Protein AF-A0AAV0HCH5-F1 (afdb_monomer_lite)

InterPro domains:
  IPR036396 Cytochrome P450 superfamily [G3DSA:1.10.630.10] (1-119)
  IPR036396 Cytochrome P450 superfamily [SSF48264] (20-102)
  IPR050651 Plant Cytochrome P450 Monooxygenase [PTHR47947] (1-117)

Organism: NCBI:txid586396

Sequence (119 aa):
MVAGKRYFDKTNHHRAVSGGRPIGQVMREFMLVTGTLVPSDLIPLLGWFGFQGVVNTMKRVSKELDVIMESWIDEHKKKKKKQLANPDLIDVMLSEIKDEVAYGHKREDIIKATAMVIN

pLDDT: mean 75.04, std 13.05, range [45.78, 91.25]

Secondary structure (DSSP, 8-state):
-BTTB-TT-TT----SSTTPPPHHHHHHHHHHHHHT--GGG--TT--SSSHHHHHHHHHHHHHHHHHHHHHH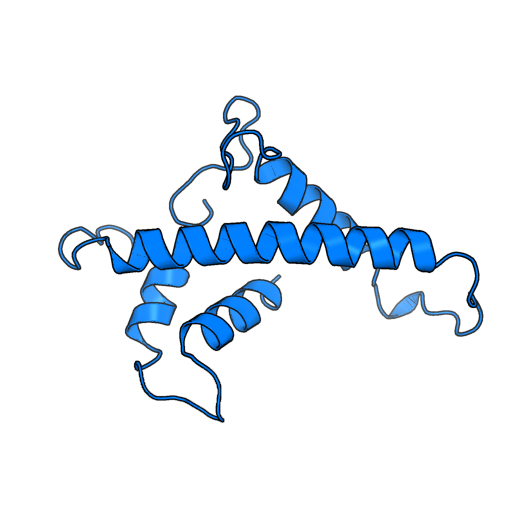HHHHHHS-GGG-SS--HHHHHHHHS-SS-BTTB-HHHHHHHHHHH--

Radius of gyration: 16.8 Å; chains: 1; bounding box: 44×35×40 Å

Structure (mmCIF, N/CA/C/O backbone):
data_AF-A0AAV0HCH5-F1
#
_entry.id   AF-A0AAV0HCH5-F1
#
loop_
_atom_site.group_PDB
_atom_site.id
_atom_site.type_symbol
_atom_site.label_atom_id
_atom_site.label_alt_id
_atom_site.label_comp_id
_atom_site.label_asym_id
_atom_site.label_entity_id
_atom_site.label_seq_id
_atom_site.pdbx_PDB_ins_code
_atom_site.Cartn_x
_atom_site.Cartn_y
_atom_site.Cartn_z
_atom_site.occupancy
_atom_site.B_iso_or_equiv
_atom_site.auth_seq_id
_atom_site.auth_comp_id
_atom_site.auth_asym_id
_atom_site.auth_atom_id
_atom_site.pdbx_PDB_model_num
ATOM 1 N N . MET A 1 1 ? -16.254 -0.658 -6.827 1.00 57.28 1 MET A N 1
ATOM 2 C CA . MET A 1 1 ? -15.788 0.298 -5.794 1.00 57.28 1 MET A CA 1
ATOM 3 C C . MET A 1 1 ? -14.551 -0.308 -5.162 1.00 57.28 1 MET A C 1
ATOM 5 O O . MET A 1 1 ? -14.500 -1.523 -5.076 1.00 57.28 1 MET A O 1
ATOM 9 N N . VAL A 1 2 ? -13.573 0.501 -4.770 1.00 64.00 2 VAL A N 1
ATOM 10 C CA . VAL A 1 2 ? -12.406 0.048 -3.995 1.00 64.00 2 VAL A CA 1
ATOM 11 C C . VAL A 1 2 ? -12.399 0.865 -2.711 1.00 64.00 2 VAL A C 1
ATOM 13 O O . VAL A 1 2 ? -12.656 2.066 -2.800 1.00 64.00 2 VAL A O 1
ATOM 16 N N . ALA A 1 3 ? -12.204 0.245 -1.545 1.00 67.75 3 ALA A N 1
ATOM 17 C CA . ALA A 1 3 ? -12.292 0.931 -0.246 1.00 67.75 3 ALA A CA 1
ATOM 18 C C . ALA A 1 3 ? -13.600 1.757 -0.083 1.00 67.75 3 ALA A C 1
ATOM 20 O O . ALA A 1 3 ? -13.585 2.918 0.332 1.00 67.75 3 ALA A O 1
ATOM 21 N N . GLY A 1 4 ? -14.729 1.227 -0.573 1.00 66.00 4 GLY A N 1
ATOM 22 C CA . GLY A 1 4 ? -16.027 1.918 -0.603 1.00 66.00 4 GLY A CA 1
ATOM 23 C C . GLY A 1 4 ? -16.140 3.144 -1.532 1.00 66.00 4 GLY A C 1
ATOM 24 O O . GLY A 1 4 ? -17.178 3.805 -1.545 1.00 66.00 4 GLY A O 1
ATOM 25 N N . LYS A 1 5 ? -15.115 3.464 -2.335 1.00 71.94 5 LYS A N 1
ATOM 26 C CA . LYS A 1 5 ? -15.037 4.669 -3.187 1.00 71.94 5 LYS A CA 1
ATOM 27 C C . LYS A 1 5 ? -14.942 4.328 -4.688 1.00 71.94 5 LYS A C 1
ATOM 29 O O . LYS A 1 5 ? -14.609 3.208 -5.093 1.00 71.94 5 LYS A O 1
ATOM 34 N N . ARG A 1 6 ? -15.283 5.295 -5.555 1.00 69.62 6 ARG A N 1
ATOM 35 C CA . ARG A 1 6 ? -15.243 5.172 -7.032 1.00 69.62 6 ARG A CA 1
ATOM 36 C C . ARG A 1 6 ? -14.013 5.891 -7.605 1.00 69.62 6 ARG A C 1
ATOM 38 O O . ARG A 1 6 ? -14.098 7.035 -8.029 1.00 69.62 6 ARG A O 1
ATOM 45 N N . TYR A 1 7 ? -12.870 5.205 -7.622 1.00 68.25 7 TYR A N 1
ATOM 46 C CA . TYR A 1 7 ? -11.576 5.772 -8.043 1.00 68.25 7 TYR A CA 1
ATOM 47 C C . TYR A 1 7 ? -11.322 5.807 -9.559 1.00 68.25 7 TYR A C 1
ATOM 49 O O . TYR A 1 7 ? -10.388 6.470 -10.001 1.00 68.25 7 TYR A O 1
ATOM 57 N N . PHE A 1 8 ? -12.130 5.097 -10.348 1.00 65.25 8 PHE A N 1
ATOM 58 C CA . PHE A 1 8 ? -11.948 4.951 -11.800 1.00 65.25 8 PHE A CA 1
ATOM 59 C C . PHE A 1 8 ? -12.904 5.820 -12.630 1.00 65.25 8 PHE A C 1
ATOM 61 O O . PHE A 1 8 ? -12.998 5.653 -13.843 1.00 65.25 8 PHE A O 1
ATOM 68 N N . ASP A 1 9 ? -13.625 6.739 -11.988 1.00 70.38 9 ASP A N 1
ATOM 69 C CA . ASP A 1 9 ? -14.489 7.686 -12.687 1.00 70.38 9 ASP A CA 1
ATOM 70 C C . ASP A 1 9 ? -13.661 8.863 -13.225 1.00 70.38 9 ASP A C 1
ATOM 72 O O . ASP A 1 9 ? -12.817 9.411 -12.513 1.00 70.38 9 ASP A O 1
ATOM 76 N N . LYS A 1 10 ? -13.897 9.267 -14.479 1.00 59.69 10 LYS A N 1
ATOM 77 C CA . LYS A 1 10 ? -13.095 10.288 -15.184 1.00 59.69 10 LYS A CA 1
ATOM 78 C C . LYS A 1 10 ? -13.158 11.665 -14.514 1.00 59.69 10 LYS A C 1
ATOM 80 O O . LYS A 1 10 ? -12.276 12.488 -14.735 1.00 59.69 10 LYS A O 1
ATOM 85 N N . THR A 1 11 ? -14.187 11.905 -13.708 1.00 62.7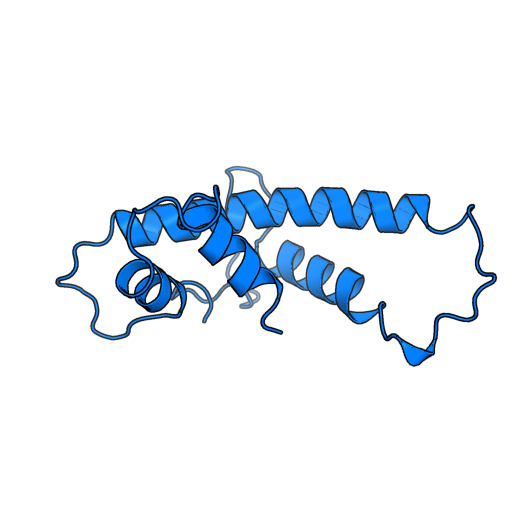8 11 THR A N 1
ATOM 86 C CA . THR A 1 11 ? -14.437 13.157 -12.981 1.00 62.78 11 THR A CA 1
ATOM 87 C C . THR A 1 11 ? -13.814 13.181 -11.581 1.00 62.78 11 THR A C 1
ATOM 89 O O . THR A 1 11 ? -13.681 14.249 -10.986 1.00 62.78 11 THR A O 1
ATOM 92 N N . ASN A 1 12 ? -13.397 12.028 -11.041 1.00 63.03 12 ASN A N 1
ATOM 93 C CA . ASN A 1 12 ? -12.938 11.905 -9.659 1.00 63.03 12 ASN A CA 1
ATOM 94 C C . ASN A 1 12 ? -11.410 11.828 -9.566 1.00 63.03 12 ASN A C 1
ATOM 96 O O . ASN A 1 12 ? -10.802 10.760 -9.612 1.00 63.03 12 ASN A O 1
ATOM 100 N N . HIS A 1 13 ? -10.772 12.974 -9.322 1.00 67.44 13 HIS A N 1
ATOM 101 C CA . HIS A 1 13 ? -9.339 13.059 -9.012 1.00 67.44 13 HIS A CA 1
ATOM 102 C C . HIS A 1 13 ? -9.051 12.781 -7.533 1.00 67.44 13 HIS A C 1
ATOM 104 O O . HIS A 1 13 ? -8.474 13.611 -6.827 1.00 67.44 13 HIS A O 1
ATOM 110 N N . HIS A 1 14 ? -9.465 11.614 -7.045 1.00 72.56 14 HIS A N 1
ATOM 111 C CA . HIS A 1 14 ? -9.086 11.184 -5.705 1.00 72.56 14 HIS A CA 1
ATOM 112 C C . HIS A 1 14 ? -7.584 10.893 -5.642 1.00 72.56 14 HIS A C 1
ATOM 114 O O . HIS A 1 14 ? -7.042 10.181 -6.490 1.00 72.56 14 HIS A O 1
ATOM 120 N N . ARG A 1 15 ? -6.922 11.436 -4.622 1.00 77.19 15 ARG A N 1
ATOM 121 C CA . ARG A 1 15 ? -5.481 11.313 -4.378 1.00 77.19 15 ARG A CA 1
ATOM 122 C C . ARG A 1 15 ? -5.272 10.768 -2.971 1.00 77.19 15 ARG A C 1
ATOM 124 O O . ARG A 1 15 ? -6.002 11.167 -2.070 1.00 77.19 15 ARG A O 1
ATOM 131 N N . ALA A 1 16 ? -4.285 9.895 -2.786 1.00 71.69 16 ALA A N 1
ATOM 132 C CA . ALA A 1 16 ? -3.905 9.437 -1.446 1.00 71.69 16 ALA A CA 1
ATOM 133 C C . ALA A 1 16 ? -3.066 10.473 -0.684 1.00 71.69 16 ALA A C 1
ATOM 135 O O . ALA A 1 16 ? -3.106 10.517 0.538 1.00 71.69 16 ALA A O 1
ATOM 136 N N . VAL A 1 17 ? -2.342 11.338 -1.403 1.00 73.62 17 VAL A N 1
ATOM 137 C CA . VAL A 1 17 ? -1.495 12.392 -0.827 1.00 73.62 17 VAL A CA 1
ATOM 138 C C . VAL A 1 17 ? -1.805 13.724 -1.505 1.00 73.62 17 VAL A C 1
ATOM 140 O O . VAL A 1 17 ? -2.077 13.766 -2.709 1.00 73.62 17 VAL A O 1
ATOM 143 N N . SER A 1 18 ? -1.757 14.822 -0.746 1.00 75.00 18 SER A N 1
ATOM 144 C CA . SER A 1 18 ? -1.876 16.177 -1.298 1.00 75.00 18 SER A CA 1
ATOM 145 C C . SER A 1 18 ? -0.800 16.415 -2.364 1.00 75.00 18 SER A C 1
ATOM 147 O O . SER A 1 18 ? 0.374 16.141 -2.135 1.00 75.00 18 SER A O 1
ATOM 149 N N . GLY A 1 19 ? -1.206 16.858 -3.556 1.00 77.50 19 GLY A N 1
ATOM 150 C CA . GLY A 1 19 ? -0.304 17.003 -4.709 1.00 77.50 19 GLY A CA 1
ATOM 151 C C . GLY A 1 19 ? 0.096 15.691 -5.403 1.00 77.50 19 GLY A C 1
ATOM 152 O O . GLY A 1 19 ? 0.813 15.730 -6.397 1.00 77.50 19 GLY A O 1
ATOM 153 N N . GLY A 1 20 ? -0.382 14.535 -4.929 1.00 79.12 20 GLY A N 1
ATOM 154 C CA . GLY A 1 20 ? -0.124 13.230 -5.539 1.00 79.12 20 GLY A CA 1
ATOM 155 C C . GLY A 1 20 ? -0.892 12.983 -6.843 1.00 79.12 20 GLY A C 1
ATOM 156 O O . GLY A 1 20 ? -1.794 13.735 -7.234 1.00 79.12 20 GLY A O 1
ATOM 157 N N . ARG A 1 21 ? -0.554 11.884 -7.525 1.00 85.88 21 ARG A N 1
ATOM 158 C CA . ARG A 1 21 ? -1.263 11.448 -8.738 1.00 85.88 21 ARG A CA 1
ATOM 159 C C . ARG A 1 21 ? -2.664 10.918 -8.395 1.00 85.88 21 ARG A C 1
ATOM 161 O O . ARG A 1 21 ? -2.874 10.423 -7.284 1.00 85.88 21 ARG A O 1
ATOM 168 N N . PRO A 1 22 ? -3.637 11.002 -9.320 1.00 87.12 22 PRO A N 1
ATOM 169 C CA . PRO A 1 22 ? -4.934 10.362 -9.134 1.00 87.12 22 PRO A CA 1
ATOM 170 C C . PRO A 1 22 ? -4.778 8.852 -8.919 1.00 87.12 22 PRO A C 1
ATOM 172 O O . PRO A 1 22 ? -4.077 8.186 -9.680 1.00 87.12 22 PRO A O 1
ATOM 175 N N . ILE A 1 23 ? -5.474 8.296 -7.928 1.00 86.75 23 ILE A N 1
ATOM 176 C CA . ILE A 1 23 ? -5.393 6.873 -7.555 1.00 86.75 23 ILE A CA 1
ATOM 177 C C . ILE A 1 23 ? -5.705 5.959 -8.746 1.00 86.75 23 ILE A C 1
ATOM 179 O O . ILE A 1 23 ? -5.004 4.973 -8.959 1.00 86.75 23 ILE A O 1
ATOM 183 N N . GLY A 1 24 ? -6.691 6.315 -9.579 1.00 84.81 24 GLY A N 1
ATOM 184 C CA . GLY A 1 24 ? -7.011 5.560 -10.794 1.00 84.81 24 GLY A CA 1
ATOM 185 C C . GLY A 1 24 ? -5.848 5.481 -11.794 1.00 84.81 24 GLY A C 1
ATOM 186 O O . GLY A 1 24 ? -5.696 4.469 -12.474 1.00 84.81 24 GLY A O 1
ATOM 187 N N . GLN A 1 25 ? -4.985 6.502 -11.854 1.00 86.62 25 GLN A N 1
ATOM 188 C CA . GLN A 1 25 ? -3.787 6.483 -12.698 1.00 86.62 25 GLN A CA 1
ATOM 189 C C . GLN A 1 25 ? -2.715 5.550 -12.127 1.00 86.62 25 GLN A C 1
ATOM 191 O O . GLN A 1 25 ? -2.126 4.784 -12.886 1.00 86.62 25 GLN A O 1
ATOM 196 N N . VAL A 1 26 ? -2.495 5.585 -10.808 1.00 88.62 26 VAL A N 1
ATOM 197 C CA . VAL A 1 26 ? -1.547 4.691 -10.119 1.00 88.62 26 VAL A CA 1
ATOM 198 C C . VAL A 1 26 ? -1.968 3.232 -10.288 1.00 88.62 26 VAL A C 1
ATOM 200 O O . VAL A 1 26 ? -1.155 2.403 -10.682 1.00 88.62 26 VAL A O 1
ATOM 203 N N . MET A 1 27 ? -3.255 2.935 -10.087 1.00 84.75 27 MET A N 1
ATOM 204 C CA . MET A 1 27 ? -3.805 1.589 -10.263 1.00 84.75 27 MET A CA 1
ATOM 205 C C . MET A 1 27 ? -3.740 1.104 -11.711 1.00 84.75 27 MET A C 1
ATOM 207 O O . MET A 1 27 ? -3.388 -0.045 -11.957 1.00 84.75 27 MET A O 1
ATOM 211 N N . ARG A 1 28 ? -4.026 1.974 -12.689 1.00 83.56 28 ARG A N 1
ATOM 212 C CA . ARG A 1 28 ? -3.863 1.627 -14.107 1.00 83.56 28 ARG A CA 1
ATOM 213 C C . ARG A 1 28 ? -2.410 1.292 -14.432 1.00 83.56 28 ARG A C 1
ATOM 215 O O . ARG A 1 28 ? -2.158 0.328 -15.140 1.00 83.56 28 ARG A O 1
ATOM 222 N N . GLU A 1 29 ? -1.465 2.088 -13.942 1.00 85.44 29 GLU A N 1
ATOM 223 C CA . GLU A 1 29 ? -0.041 1.846 -14.172 1.00 85.44 29 GLU A CA 1
ATOM 224 C C . GLU A 1 29 ? 0.437 0.558 -13.493 1.00 85.44 29 GLU A C 1
ATOM 226 O O . GLU A 1 29 ? 1.189 -0.196 -14.100 1.00 85.44 29 GLU A O 1
ATOM 231 N N . PHE A 1 30 ? -0.053 0.262 -12.287 1.00 83.56 30 PHE A N 1
ATOM 232 C CA . PHE A 1 30 ? 0.210 -1.006 -11.610 1.00 83.56 30 PHE A CA 1
ATOM 233 C C . PHE A 1 30 ? -0.256 -2.198 -12.437 1.00 83.56 30 PHE A C 1
ATOM 235 O O . PHE A 1 30 ? 0.563 -3.049 -12.756 1.00 83.56 30 PHE A O 1
ATOM 242 N N . MET A 1 31 ? -1.526 -2.203 -12.855 1.00 80.19 31 MET A N 1
ATOM 243 C CA . MET A 1 31 ? -2.103 -3.273 -13.675 1.00 80.19 31 MET A CA 1
ATOM 244 C C . MET A 1 31 ? -1.369 -3.457 -15.006 1.00 80.19 31 MET A C 1
ATOM 246 O O . MET A 1 31 ? -1.239 -4.575 -15.491 1.00 80.19 31 MET A O 1
ATOM 250 N N . LEU A 1 32 ? -0.867 -2.372 -15.605 1.00 80.00 32 LEU A N 1
ATOM 251 C CA . LEU A 1 32 ? -0.051 -2.456 -16.817 1.00 80.00 32 LEU A CA 1
ATOM 252 C C . LEU A 1 32 ? 1.304 -3.115 -16.548 1.00 80.00 32 LEU A C 1
ATOM 254 O O . LEU A 1 32 ? 1.747 -3.915 -17.358 1.00 80.00 32 LEU A O 1
ATOM 258 N N . VAL A 1 33 ? 1.963 -2.785 -15.435 1.00 76.38 33 VAL A N 1
ATOM 259 C CA . VAL A 1 33 ? 3.286 -3.331 -15.091 1.00 76.38 33 VAL A CA 1
ATOM 260 C C . VAL A 1 33 ? 3.199 -4.772 -14.578 1.00 76.38 33 VAL A C 1
ATOM 262 O O . VAL A 1 33 ? 4.125 -5.545 -14.802 1.00 76.38 33 VAL A O 1
ATOM 265 N N . THR A 1 34 ? 2.113 -5.152 -13.900 1.00 72.19 34 THR A N 1
ATOM 266 C CA . THR A 1 34 ? 1.892 -6.527 -13.426 1.00 72.19 34 THR A CA 1
ATOM 267 C C . THR A 1 34 ? 1.282 -7.422 -14.501 1.00 72.19 34 THR A C 1
ATOM 269 O O . THR A 1 34 ? 1.676 -8.577 -14.621 1.00 72.19 34 THR A O 1
ATOM 272 N N . GLY A 1 35 ? 0.367 -6.904 -15.324 1.00 65.50 35 GLY A N 1
ATOM 273 C CA . GLY A 1 35 ? -0.296 -7.651 -16.397 1.00 65.50 35 GLY A CA 1
ATOM 274 C C . GLY A 1 35 ? 0.605 -7.980 -17.589 1.00 65.50 35 GLY A C 1
ATOM 275 O O . GLY A 1 35 ? 0.324 -8.926 -18.317 1.00 65.50 35 GLY A O 1
ATOM 276 N N . THR A 1 36 ? 1.711 -7.257 -17.781 1.00 59.59 36 THR A N 1
ATOM 277 C CA . THR A 1 36 ? 2.749 -7.618 -18.762 1.00 59.59 36 THR A CA 1
ATOM 278 C C . THR A 1 36 ? 3.623 -8.793 -18.311 1.00 59.59 36 THR A C 1
ATOM 280 O O . THR A 1 36 ? 4.401 -9.303 -19.112 1.00 59.59 36 THR A O 1
ATOM 283 N N . LEU A 1 37 ? 3.497 -9.258 -17.062 1.00 54.41 37 LEU A N 1
ATOM 284 C CA . LEU A 1 37 ? 4.223 -10.410 -16.517 1.00 54.41 37 LEU A CA 1
ATOM 285 C C . LEU A 1 37 ? 3.444 -11.724 -16.726 1.00 54.41 37 LEU A C 1
ATOM 287 O O . LEU A 1 37 ? 3.287 -12.514 -15.795 1.00 54.41 37 LEU A O 1
ATOM 291 N N . VAL A 1 38 ? 2.938 -11.976 -17.939 1.00 54.34 38 VAL A N 1
ATOM 292 C CA . VAL A 1 38 ? 2.346 -13.280 -18.280 1.00 54.34 38 VAL A CA 1
ATOM 293 C C . VAL A 1 38 ? 3.468 -14.334 -18.289 1.00 54.34 38 VAL A C 1
ATOM 295 O O . VAL A 1 38 ? 4.432 -14.175 -19.040 1.00 54.34 38 VAL A O 1
ATOM 298 N N . PRO A 1 39 ? 3.371 -15.431 -17.507 1.00 45.78 39 PRO A N 1
ATOM 299 C CA . PRO A 1 39 ? 4.463 -16.404 -17.364 1.00 45.78 39 PRO A CA 1
ATOM 300 C C . PRO A 1 39 ? 4.886 -17.098 -18.668 1.00 45.78 39 PRO A C 1
ATOM 302 O O . PRO A 1 39 ? 5.974 -17.662 -18.736 1.00 45.78 39 PRO A O 1
ATOM 305 N N . SER A 1 40 ? 4.034 -17.069 -19.697 1.00 50.00 40 SER A N 1
ATOM 306 C CA . SER A 1 40 ? 4.240 -17.769 -20.970 1.00 50.00 40 SER A CA 1
ATOM 307 C C . SER A 1 40 ? 5.226 -17.085 -21.930 1.00 50.00 40 SER A C 1
ATOM 309 O O . SER A 1 40 ? 5.700 -17.754 -22.843 1.00 50.00 40 SER A O 1
ATOM 311 N N . ASP A 1 41 ? 5.563 -15.804 -21.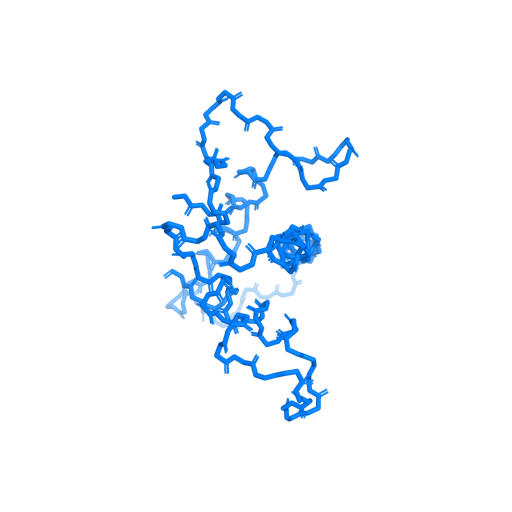732 1.00 50.84 41 ASP A N 1
ATOM 312 C CA . ASP A 1 41 ? 6.432 -15.034 -22.648 1.00 50.84 41 ASP A CA 1
ATOM 313 C C . ASP A 1 41 ? 7.850 -14.801 -22.100 1.00 50.84 41 ASP A C 1
ATOM 315 O O . ASP A 1 41 ? 8.660 -14.094 -22.704 1.00 50.84 41 ASP A O 1
ATOM 319 N N . LEU A 1 42 ? 8.185 -15.418 -20.962 1.00 53.59 42 LEU A N 1
ATOM 320 C CA . LEU A 1 42 ? 9.531 -15.411 -20.386 1.00 53.59 42 LEU A CA 1
ATOM 321 C C . LEU A 1 42 ? 10.463 -16.320 -21.205 1.00 53.59 42 LEU A C 1
ATOM 323 O O . LEU A 1 42 ? 10.969 -17.332 -20.723 1.00 53.59 42 LEU A O 1
ATOM 327 N N . ILE A 1 43 ? 10.708 -15.934 -22.461 1.00 52.03 43 ILE A N 1
ATOM 328 C CA . ILE A 1 43 ? 11.839 -16.419 -23.244 1.00 52.03 43 ILE A CA 1
ATOM 329 C C . ILE A 1 43 ? 13.087 -16.044 -22.425 1.00 52.03 43 ILE A C 1
ATOM 331 O O . ILE A 1 43 ? 13.321 -14.853 -22.206 1.00 52.03 43 ILE A O 1
ATOM 335 N N . PRO A 1 44 ? 13.888 -17.000 -21.930 1.00 50.88 44 PRO A N 1
ATOM 336 C CA . PRO A 1 44 ? 14.788 -16.812 -20.781 1.00 50.88 44 PRO A CA 1
ATOM 337 C C . PRO A 1 44 ? 16.045 -15.942 -21.031 1.00 50.88 44 PRO A C 1
ATOM 339 O O . PRO A 1 44 ? 17.040 -16.081 -20.327 1.00 50.88 44 PRO A O 1
ATOM 342 N N . LEU A 1 45 ? 16.036 -15.057 -22.039 1.00 48.72 45 LEU A N 1
ATOM 343 C CA . LEU A 1 45 ? 17.212 -14.414 -22.652 1.00 48.72 45 LEU A CA 1
ATOM 344 C C . LEU A 1 45 ? 17.044 -12.902 -22.975 1.00 48.72 45 LEU A C 1
ATOM 346 O O . LEU A 1 45 ? 17.815 -12.359 -23.761 1.00 48.72 45 LEU A O 1
ATOM 350 N N . LEU A 1 46 ? 16.080 -12.192 -22.368 1.00 53.00 46 LEU A N 1
ATOM 351 C CA . LEU A 1 46 ? 15.854 -10.733 -22.540 1.00 53.00 46 LEU A CA 1
ATOM 352 C C . LEU A 1 46 ? 16.195 -9.885 -21.279 1.00 53.00 46 LEU A C 1
ATOM 354 O O . LEU A 1 46 ? 15.548 -8.887 -20.983 1.00 53.00 46 LEU A O 1
ATOM 358 N N . GLY A 1 47 ? 17.136 -10.264 -20.412 1.00 49.06 47 GLY A N 1
ATOM 359 C CA . GLY A 1 47 ? 18.550 -9.946 -20.646 1.00 49.06 47 GLY A CA 1
ATOM 360 C C . GLY A 1 47 ? 18.935 -8.512 -20.215 1.00 49.06 47 GLY A C 1
ATOM 361 O O . GLY A 1 47 ? 19.079 -7.640 -21.058 1.00 49.06 47 GLY A O 1
ATOM 362 N N . TRP A 1 48 ? 19.103 -8.270 -18.905 1.00 54.91 48 TRP A N 1
ATOM 363 C CA . TRP A 1 48 ? 19.845 -7.174 -18.221 1.00 54.91 48 TRP A CA 1
ATOM 364 C C . TRP A 1 48 ? 19.586 -5.679 -18.578 1.00 54.91 48 TRP A C 1
ATOM 366 O O . TRP A 1 48 ? 19.450 -4.872 -17.662 1.00 54.91 48 TRP A O 1
ATOM 376 N N . PHE A 1 49 ? 19.506 -5.256 -19.845 1.00 49.72 49 PHE A N 1
ATOM 377 C CA . PHE A 1 49 ? 19.564 -3.835 -20.252 1.00 49.72 49 PHE A CA 1
ATOM 378 C C . PHE A 1 49 ? 18.188 -3.136 -20.360 1.00 49.72 49 PHE A C 1
ATOM 380 O O . PHE A 1 49 ? 18.092 -1.926 -20.172 1.00 49.72 49 PHE A O 1
ATOM 387 N N . GLY A 1 50 ? 17.100 -3.880 -20.605 1.00 54.22 50 GLY A N 1
ATOM 388 C CA . GLY A 1 50 ? 15.742 -3.324 -20.776 1.00 54.22 50 GLY A CA 1
ATOM 389 C C . GLY A 1 50 ? 14.867 -3.294 -19.511 1.00 54.22 50 GLY A C 1
ATOM 390 O O . GLY A 1 50 ? 13.890 -2.549 -19.446 1.00 54.22 50 GLY A O 1
ATOM 391 N N . PHE A 1 51 ? 15.218 -4.064 -18.474 1.00 61.03 51 PHE A N 1
ATOM 392 C CA . PHE A 1 51 ? 14.399 -4.205 -17.261 1.00 61.03 51 PHE A CA 1
ATOM 393 C C . PHE A 1 51 ? 14.538 -3.046 -16.274 1.00 61.03 51 PHE A C 1
ATOM 395 O O . PHE A 1 51 ? 13.630 -2.827 -15.479 1.00 61.03 51 PHE A O 1
ATOM 402 N N . GLN A 1 52 ? 15.633 -2.280 -16.297 1.00 65.69 52 GLN A N 1
ATOM 403 C CA . GLN A 1 52 ? 15.871 -1.266 -15.265 1.00 65.69 52 GLN A CA 1
ATOM 404 C C . GLN A 1 52 ? 14.778 -0.183 -15.251 1.00 65.69 52 GLN A C 1
ATOM 406 O O . GLN A 1 52 ? 14.337 0.224 -14.178 1.00 65.69 52 GLN A O 1
ATOM 411 N N . GLY A 1 53 ? 14.272 0.224 -16.421 1.00 72.50 53 GLY A N 1
ATOM 412 C CA . GLY A 1 53 ? 13.163 1.178 -16.527 1.00 72.50 53 GLY A CA 1
ATOM 413 C C . GLY A 1 53 ? 11.840 0.626 -15.986 1.00 72.50 53 GLY A C 1
ATOM 414 O O . GLY A 1 53 ? 11.149 1.307 -15.224 1.00 72.50 53 GLY A O 1
ATOM 415 N N . VAL A 1 54 ? 11.519 -0.630 -16.313 1.00 72.56 54 VAL A N 1
ATOM 416 C CA . VAL A 1 54 ? 10.303 -1.315 -15.839 1.00 72.56 54 VAL A CA 1
ATOM 417 C C . VAL A 1 54 ? 10.378 -1.570 -14.336 1.00 72.56 54 VAL A C 1
ATOM 419 O O . VAL A 1 54 ? 9.444 -1.238 -13.618 1.00 72.56 54 VAL A O 1
ATOM 422 N N . VAL A 1 55 ? 11.515 -2.053 -13.830 1.00 76.06 55 VAL A N 1
ATOM 423 C CA . VAL A 1 55 ? 11.758 -2.281 -12.397 1.00 76.06 55 VAL A CA 1
ATOM 424 C C . VAL A 1 55 ? 11.695 -0.971 -11.614 1.00 76.06 55 VAL A C 1
ATOM 426 O O . VAL A 1 55 ? 11.091 -0.925 -10.544 1.00 76.06 55 VAL A O 1
ATOM 429 N N . ASN A 1 56 ? 12.274 0.117 -12.130 1.00 81.62 56 ASN A N 1
ATOM 430 C CA . ASN A 1 56 ? 12.183 1.430 -11.488 1.00 81.62 56 ASN A CA 1
ATOM 431 C C . ASN A 1 56 ? 10.741 1.946 -11.458 1.00 81.62 56 ASN A C 1
ATOM 433 O O . ASN A 1 56 ? 10.299 2.489 -10.444 1.00 81.62 56 ASN A O 1
ATOM 437 N N . THR A 1 57 ? 9.993 1.731 -12.541 1.00 83.00 57 THR A N 1
ATOM 438 C CA . THR A 1 57 ? 8.571 2.084 -12.617 1.00 83.00 57 THR A CA 1
ATOM 439 C C . THR A 1 57 ? 7.755 1.255 -11.631 1.00 83.00 57 THR A C 1
ATOM 441 O O . THR A 1 57 ? 6.994 1.820 -10.850 1.00 83.00 57 THR A O 1
ATOM 444 N N . MET A 1 58 ? 7.997 -0.055 -11.564 1.00 82.56 58 MET A N 1
ATOM 445 C CA . MET A 1 58 ? 7.354 -0.964 -10.619 1.00 82.56 58 MET A CA 1
ATOM 446 C C . MET A 1 58 ? 7.637 -0.564 -9.169 1.00 82.56 58 MET A C 1
ATOM 448 O O . MET A 1 58 ? 6.709 -0.463 -8.374 1.00 82.56 58 MET A O 1
ATOM 452 N N . LYS A 1 59 ? 8.894 -0.253 -8.826 1.00 85.12 59 LYS A N 1
ATOM 453 C CA . LYS A 1 59 ? 9.274 0.227 -7.487 1.00 85.12 59 LYS A CA 1
ATOM 454 C C . LYS A 1 59 ? 8.554 1.520 -7.119 1.00 85.12 59 LYS A C 1
ATOM 456 O O . LYS A 1 59 ? 8.097 1.661 -5.988 1.00 85.12 59 LYS A O 1
ATOM 461 N N . ARG A 1 60 ? 8.459 2.472 -8.051 1.00 90.06 60 ARG A N 1
ATOM 462 C CA . ARG A 1 60 ? 7.751 3.737 -7.818 1.00 90.06 60 ARG A CA 1
ATOM 463 C C . ARG A 1 60 ? 6.256 3.502 -7.603 1.00 90.06 60 ARG A C 1
ATOM 465 O O . ARG A 1 60 ? 5.710 3.987 -6.620 1.00 90.06 60 ARG A O 1
ATOM 472 N N . VAL A 1 61 ? 5.618 2.733 -8.482 1.00 88.19 61 VAL A N 1
ATOM 473 C CA . VAL A 1 61 ? 4.184 2.426 -8.392 1.00 88.19 61 VAL A CA 1
ATOM 474 C C . VAL A 1 61 ? 3.869 1.630 -7.126 1.00 88.19 61 VAL A C 1
ATOM 476 O O . VAL A 1 61 ? 2.902 1.945 -6.445 1.00 88.19 61 VAL A O 1
ATOM 479 N N . SER A 1 62 ? 4.716 0.669 -6.753 1.00 86.00 62 SER A N 1
ATOM 480 C CA . SER A 1 62 ? 4.579 -0.104 -5.514 1.00 86.00 62 SER A CA 1
ATOM 481 C C . SER A 1 62 ? 4.617 0.790 -4.270 1.00 86.00 62 SER A C 1
ATOM 483 O O . SER A 1 62 ? 3.771 0.634 -3.397 1.00 86.00 62 SER A O 1
ATOM 485 N N . LYS A 1 63 ? 5.514 1.787 -4.216 1.00 90.12 63 LYS A N 1
ATOM 486 C CA . LYS A 1 63 ? 5.536 2.774 -3.120 1.00 90.12 63 LYS A CA 1
ATOM 487 C C . LYS A 1 63 ? 4.272 3.629 -3.074 1.00 90.12 63 LYS A C 1
ATOM 489 O O . LYS A 1 63 ? 3.739 3.878 -2.001 1.00 90.12 63 LYS A O 1
ATOM 494 N N . GLU A 1 64 ? 3.790 4.091 -4.227 1.00 90.38 64 GLU A N 1
ATOM 495 C CA . GLU A 1 64 ? 2.556 4.883 -4.287 1.00 90.38 64 GLU A CA 1
ATOM 496 C C . GLU A 1 64 ? 1.336 4.056 -3.849 1.00 90.38 64 GLU A C 1
ATOM 498 O O . GLU A 1 64 ? 0.473 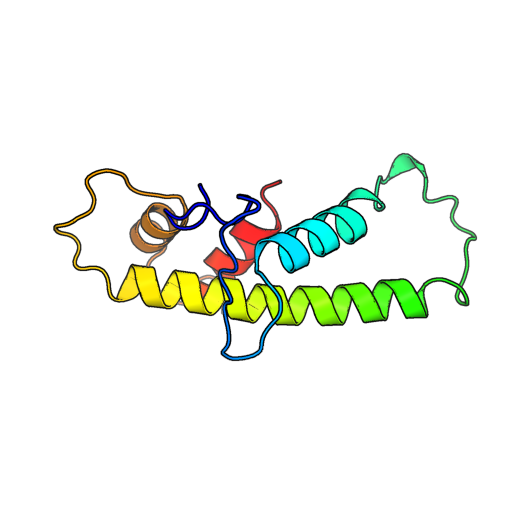4.565 -3.137 1.00 90.38 64 GLU A O 1
ATOM 503 N N . LEU A 1 65 ? 1.285 2.776 -4.223 1.00 88.88 65 LEU A N 1
ATOM 504 C CA . LEU A 1 65 ? 0.248 1.847 -3.780 1.00 88.88 65 LEU A CA 1
ATOM 505 C C . LEU A 1 65 ? 0.310 1.541 -2.293 1.00 88.88 65 LEU A C 1
ATOM 507 O O . LEU A 1 65 ? -0.741 1.466 -1.665 1.00 88.88 65 LEU A O 1
ATOM 511 N N . ASP A 1 66 ? 1.506 1.386 -1.731 1.00 90.38 66 ASP A N 1
ATOM 512 C CA . ASP A 1 66 ? 1.673 1.153 -0.299 1.00 90.38 66 ASP A CA 1
ATOM 513 C C . ASP A 1 66 ? 1.064 2.300 0.523 1.00 90.38 66 ASP A C 1
ATOM 515 O O . ASP A 1 66 ? 0.280 2.059 1.441 1.00 90.38 66 ASP A O 1
ATOM 519 N N . VAL A 1 67 ? 1.302 3.548 0.098 1.00 91.25 67 VAL A N 1
ATOM 520 C CA . VAL A 1 67 ? 0.695 4.746 0.703 1.00 91.25 67 VAL A CA 1
ATOM 521 C C . VAL A 1 67 ? -0.829 4.768 0.532 1.00 91.25 67 VAL A C 1
ATOM 523 O O . VAL A 1 67 ? -1.555 5.117 1.463 1.00 91.25 67 VAL A O 1
ATOM 526 N N . ILE A 1 68 ? -1.341 4.390 -0.647 1.00 89.56 68 ILE A N 1
ATOM 527 C CA . ILE A 1 68 ? -2.791 4.295 -0.892 1.00 89.56 68 ILE A CA 1
ATOM 528 C C . ILE A 1 68 ? -3.429 3.263 0.049 1.00 89.56 68 ILE A C 1
ATOM 530 O O . ILE A 1 68 ? -4.439 3.557 0.688 1.00 89.56 68 ILE A O 1
ATOM 534 N N . MET A 1 69 ? -2.835 2.074 0.153 1.00 88.75 69 MET A N 1
ATOM 535 C CA . MET A 1 69 ? -3.333 0.986 0.992 1.00 88.75 69 MET A CA 1
ATOM 536 C C . MET A 1 69 ? -3.284 1.339 2.476 1.00 88.75 69 MET A C 1
ATOM 538 O O . MET A 1 69 ? -4.239 1.066 3.198 1.00 88.75 69 MET A O 1
ATOM 542 N N . GLU A 1 70 ? -2.206 1.977 2.931 1.00 90.69 70 GLU A N 1
ATOM 543 C CA . GLU A 1 70 ? -2.091 2.463 4.307 1.00 90.69 70 GLU A CA 1
ATOM 544 C C . GLU A 1 70 ? -3.186 3.484 4.633 1.00 90.69 70 GLU A C 1
ATOM 546 O O . GLU A 1 70 ? -3.890 3.335 5.631 1.00 90.69 70 GLU A O 1
ATOM 551 N N . SER A 1 71 ? -3.421 4.452 3.740 1.00 88.69 71 SER A N 1
ATOM 552 C CA . SER A 1 71 ? -4.514 5.416 3.890 1.00 88.69 71 SER A CA 1
ATOM 553 C C . SER A 1 71 ? -5.880 4.729 3.983 1.00 88.69 71 SER A C 1
ATOM 555 O O . SER A 1 71 ? -6.698 5.119 4.818 1.00 88.69 71 SER A O 1
ATOM 557 N N . TRP A 1 72 ? -6.142 3.707 3.165 1.00 87.75 72 TRP A N 1
ATOM 558 C CA . TRP A 1 72 ? -7.403 2.966 3.216 1.00 87.75 72 TRP A CA 1
ATOM 559 C C . TRP A 1 72 ? -7.564 2.162 4.501 1.00 87.75 72 TRP A C 1
ATOM 561 O O . TRP A 1 72 ? -8.651 2.165 5.080 1.00 87.75 72 TRP A O 1
ATOM 571 N N . ILE A 1 73 ? -6.508 1.496 4.965 1.00 88.81 73 ILE A N 1
ATOM 572 C CA . ILE A 1 73 ? -6.519 0.749 6.225 1.00 88.81 73 ILE A CA 1
ATOM 573 C C . ILE A 1 73 ? -6.803 1.697 7.396 1.00 88.81 73 ILE A C 1
ATOM 575 O O . ILE A 1 73 ? -7.679 1.415 8.215 1.00 88.81 73 ILE A O 1
ATOM 579 N N . ASP A 1 74 ? -6.138 2.850 7.447 1.00 88.75 74 ASP A N 1
ATOM 580 C CA . ASP A 1 74 ? -6.339 3.848 8.498 1.00 88.75 74 ASP A CA 1
ATOM 581 C C . ASP A 1 74 ? -7.751 4.444 8.498 1.00 88.75 74 ASP A C 1
ATOM 583 O O . ASP A 1 74 ? -8.342 4.650 9.564 1.00 88.75 74 ASP A O 1
ATOM 587 N N . GLU A 1 75 ? -8.315 4.715 7.317 1.00 85.50 75 GLU A N 1
ATOM 588 C CA . GLU A 1 75 ? -9.706 5.155 7.177 1.00 85.50 75 GLU A CA 1
ATOM 589 C C . GLU A 1 75 ? -10.684 4.110 7.739 1.00 85.50 75 GLU A C 1
ATOM 591 O O . GLU A 1 75 ? -11.604 4.466 8.484 1.00 85.50 75 GLU A O 1
ATOM 596 N N . HIS A 1 76 ? -10.470 2.825 7.440 1.00 86.31 76 HIS A N 1
ATOM 597 C CA . HIS A 1 76 ? -11.335 1.739 7.913 1.00 86.31 76 HIS A CA 1
ATOM 598 C C . HIS A 1 76 ? -11.152 1.446 9.408 1.00 86.31 76 HIS A C 1
ATOM 600 O O . HIS A 1 76 ? -12.139 1.217 10.103 1.00 86.31 76 HIS A O 1
ATOM 606 N N . LYS A 1 77 ? -9.940 1.583 9.964 1.00 84.62 77 LYS A N 1
ATOM 607 C CA . LYS A 1 77 ? -9.710 1.494 11.421 1.00 84.62 77 LYS A CA 1
ATOM 608 C C . LYS A 1 77 ? -10.435 2.599 12.197 1.00 84.62 77 LYS A C 1
ATOM 610 O O . LYS A 1 77 ? -10.883 2.370 13.319 1.00 84.62 77 LYS A O 1
ATOM 615 N N . LYS A 1 78 ? -10.553 3.801 11.618 1.00 83.56 78 LYS A N 1
ATOM 616 C CA . LYS A 1 78 ? -11.225 4.957 12.244 1.00 83.56 78 LYS A CA 1
ATOM 617 C C . LYS A 1 78 ? -12.750 4.922 12.097 1.00 83.56 78 LYS A C 1
ATOM 619 O O . LYS A 1 78 ? -13.447 5.558 12.894 1.00 83.56 78 LYS A O 1
ATOM 624 N N . LYS A 1 79 ? -13.293 4.188 11.120 1.00 76.25 79 LYS A N 1
ATOM 625 C CA . LYS A 1 79 ? -14.742 3.968 11.001 1.00 76.25 79 LYS A CA 1
ATOM 626 C C . LYS A 1 79 ? -15.246 3.193 12.223 1.00 76.25 79 LYS A C 1
ATOM 628 O O . LYS A 1 79 ? -14.838 2.071 12.502 1.00 76.25 79 LYS A O 1
ATOM 633 N N . LYS A 1 80 ? -16.184 3.781 12.972 1.00 59.41 80 LYS A N 1
ATOM 634 C CA . LYS A 1 80 ? -16.857 3.077 14.075 1.00 59.41 80 LYS A CA 1
ATOM 635 C C . LYS A 1 80 ? -17.660 1.901 13.497 1.00 59.41 80 LYS A C 1
ATOM 637 O O . LYS A 1 80 ? -18.468 2.117 12.596 1.00 59.41 80 LYS A O 1
ATOM 642 N N . LYS A 1 81 ? -17.527 0.701 14.090 1.00 59.38 81 LYS A N 1
ATOM 643 C CA . LYS A 1 81 ? -18.225 -0.563 13.724 1.00 59.38 81 LYS A CA 1
ATOM 644 C C . LYS A 1 81 ? -19.736 -0.438 13.433 1.00 59.38 81 LYS A C 1
ATOM 646 O O . LYS A 1 81 ? -20.309 -1.304 12.789 1.00 59.38 81 LYS A O 1
ATOM 651 N N . LYS A 1 82 ? -20.397 0.631 13.890 1.00 54.06 82 LYS A N 1
ATOM 652 C CA . LYS A 1 82 ? -21.841 0.873 13.735 1.00 54.06 82 LYS A CA 1
ATOM 653 C C . LYS A 1 82 ? -22.296 1.343 12.339 1.00 54.06 82 LYS A C 1
ATOM 655 O O . LYS A 1 82 ? -23.497 1.476 12.150 1.00 54.06 82 LYS A O 1
ATOM 660 N N . GLN A 1 83 ? -21.401 1.615 11.382 1.00 55.41 83 GLN A N 1
ATOM 661 C CA . GLN A 1 83 ? -21.772 2.159 10.054 1.00 55.41 83 GLN A CA 1
ATOM 662 C C . GLN A 1 83 ? -21.607 1.187 8.877 1.00 55.41 83 GLN A C 1
ATOM 664 O O . GLN A 1 83 ? -21.686 1.589 7.717 1.00 55.41 83 GLN A O 1
ATOM 669 N N . LEU A 1 84 ? -21.393 -0.095 9.148 1.00 60.91 84 LEU A N 1
ATOM 670 C CA . LEU A 1 84 ? -21.111 -1.094 8.125 1.00 60.91 84 LEU A CA 1
ATOM 671 C C . LEU A 1 84 ? -22.393 -1.666 7.508 1.00 60.91 84 LEU A C 1
ATOM 673 O O . LEU A 1 84 ? -22.707 -2.840 7.642 1.00 60.91 84 LEU A O 1
ATOM 677 N N . ALA A 1 85 ? -23.146 -0.80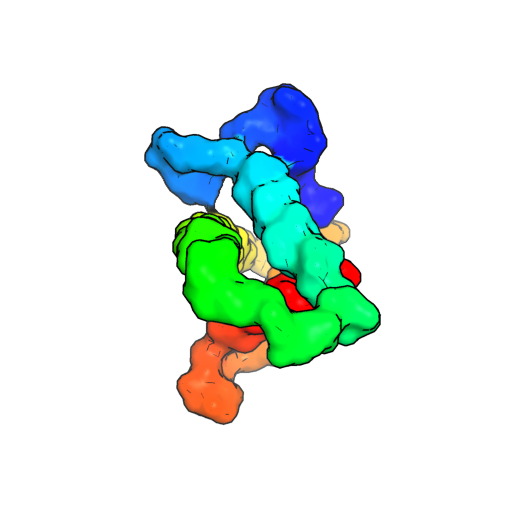7 6.817 1.00 63.56 85 ALA A N 1
ATOM 678 C CA . ALA A 1 85 ? -24.280 -1.243 6.002 1.00 63.56 85 ALA A CA 1
ATOM 679 C C . ALA A 1 85 ? -23.830 -2.099 4.801 1.00 63.56 85 ALA A C 1
ATOM 681 O O . ALA A 1 85 ? -24.619 -2.892 4.308 1.00 63.56 85 ALA A O 1
ATOM 682 N N . ASN A 1 86 ? -22.573 -1.948 4.357 1.00 72.38 86 ASN A N 1
ATOM 683 C CA . ASN A 1 86 ? -21.944 -2.725 3.285 1.00 72.38 86 ASN A CA 1
ATOM 684 C C . ASN A 1 86 ? -20.430 -2.873 3.559 1.00 72.38 86 ASN A C 1
ATOM 686 O O . ASN A 1 86 ? -19.684 -1.953 3.213 1.00 72.38 86 ASN A O 1
ATOM 690 N N . PRO A 1 87 ? -19.973 -3.962 4.211 1.00 76.12 87 PRO A N 1
ATOM 691 C CA . PRO A 1 87 ? -18.547 -4.243 4.397 1.00 76.12 87 PRO A CA 1
ATOM 692 C C . PRO A 1 87 ? -17.819 -4.429 3.078 1.00 76.12 87 PRO A C 1
ATOM 694 O O . PRO A 1 87 ? -18.313 -5.120 2.187 1.00 76.12 87 PRO A O 1
ATOM 697 N N . ASP A 1 88 ? -16.632 -3.832 2.973 1.00 83.56 88 ASP A N 1
ATOM 698 C CA . ASP A 1 88 ? -15.697 -4.147 1.902 1.00 83.56 88 ASP A CA 1
ATOM 699 C C . ASP A 1 88 ? -14.580 -5.091 2.371 1.00 83.56 88 ASP A C 1
ATOM 701 O O . ASP A 1 88 ? -14.525 -5.517 3.525 1.00 83.56 88 ASP A O 1
ATOM 705 N N . LEU A 1 89 ? -13.706 -5.479 1.441 1.00 84.50 89 LEU A 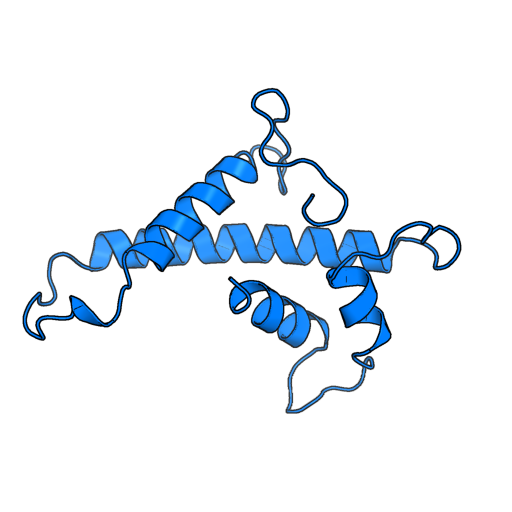N 1
ATOM 706 C CA . LEU A 1 89 ? -12.642 -6.445 1.701 1.00 84.50 89 LEU A CA 1
ATOM 707 C C . LEU A 1 89 ? -11.728 -6.018 2.864 1.00 84.50 89 LEU A C 1
ATOM 709 O O . LEU A 1 89 ? -11.295 -6.874 3.632 1.00 84.50 89 LEU A O 1
ATOM 713 N N . ILE A 1 90 ? -11.440 -4.719 3.015 1.00 87.62 90 ILE A N 1
ATOM 714 C CA . ILE A 1 90 ? -10.577 -4.225 4.095 1.00 87.62 90 ILE A CA 1
ATOM 715 C C . ILE A 1 90 ? -11.300 -4.381 5.432 1.00 87.62 90 ILE A C 1
ATOM 717 O O . ILE A 1 90 ? -10.691 -4.853 6.388 1.00 87.62 90 ILE A O 1
ATOM 721 N N . ASP A 1 91 ? -12.596 -4.068 5.495 1.00 86.19 91 ASP A N 1
ATOM 722 C CA . ASP A 1 91 ? -13.403 -4.283 6.701 1.00 86.19 91 ASP A CA 1
ATOM 723 C C . ASP A 1 91 ? -13.426 -5.758 7.124 1.00 86.19 91 ASP A C 1
ATOM 725 O O . ASP A 1 91 ? -13.229 -6.067 8.302 1.00 86.19 91 ASP A O 1
ATOM 729 N N . VAL A 1 92 ? -13.611 -6.670 6.161 1.00 86.75 92 VAL A N 1
ATOM 730 C CA . VAL A 1 92 ? -13.603 -8.118 6.417 1.00 86.75 92 VAL A CA 1
ATOM 731 C C . VAL A 1 92 ? -12.235 -8.554 6.934 1.00 86.75 92 VAL A C 1
ATOM 733 O O . VAL A 1 92 ? -12.151 -9.153 8.005 1.00 86.75 92 VAL A O 1
ATOM 736 N N . MET A 1 93 ? -11.149 -8.198 6.245 1.00 87.62 93 MET A N 1
ATOM 737 C CA . MET A 1 93 ? -9.805 -8.593 6.670 1.00 87.62 93 MET A CA 1
ATOM 738 C C . MET A 1 93 ? -9.422 -8.007 8.038 1.00 87.62 93 MET A C 1
ATOM 740 O O . MET A 1 93 ? -8.804 -8.696 8.846 1.00 87.62 93 MET A O 1
ATOM 744 N N . LEU A 1 94 ? -9.817 -6.764 8.340 1.00 86.56 94 LEU A N 1
ATOM 745 C CA . LEU A 1 94 ? -9.600 -6.160 9.658 1.00 86.56 94 LEU A CA 1
ATOM 746 C C . LEU A 1 94 ? -10.384 -6.882 10.768 1.00 86.56 94 LEU A C 1
ATOM 748 O O . LEU A 1 94 ? -9.963 -6.802 11.922 1.00 86.56 94 LEU A O 1
ATOM 752 N N . SER A 1 95 ? -11.512 -7.526 10.444 1.00 84.81 95 SER A N 1
ATOM 753 C CA . SER A 1 95 ? -12.338 -8.279 11.399 1.00 84.81 95 SER A CA 1
ATOM 754 C C . SER A 1 95 ? -11.864 -9.716 11.632 1.00 84.81 95 SER A C 1
ATOM 756 O O . SER A 1 95 ? -11.935 -10.191 12.763 1.00 84.81 95 SER A O 1
ATOM 758 N N . GLU A 1 96 ? -11.350 -10.371 10.589 1.00 84.75 96 GLU A N 1
ATOM 759 C CA . GLU A 1 96 ? -10.905 -11.769 10.629 1.00 84.75 96 GLU A CA 1
ATOM 760 C C . GLU A 1 96 ? -9.466 -11.905 11.138 1.00 84.75 96 GLU A C 1
ATOM 762 O O . GLU A 1 96 ? -9.139 -12.823 11.893 1.00 84.75 96 GLU A O 1
ATOM 767 N N . ILE A 1 97 ? -8.586 -10.975 10.757 1.00 83.44 97 ILE A N 1
ATOM 768 C CA . ILE A 1 97 ? -7.191 -11.000 11.189 1.00 83.44 97 ILE A CA 1
ATOM 769 C C . ILE A 1 97 ? -7.113 -10.332 12.561 1.00 83.44 97 ILE A C 1
ATOM 771 O O . ILE A 1 97 ? -7.448 -9.158 12.723 1.00 83.44 97 ILE A O 1
ATOM 775 N N . LYS A 1 98 ? -6.669 -11.085 13.568 1.00 78.88 98 LYS A N 1
ATOM 776 C CA . LYS A 1 98 ? -6.447 -10.561 14.921 1.00 78.88 98 LYS A CA 1
ATOM 777 C C . LYS A 1 98 ? -5.224 -9.640 14.945 1.00 78.88 98 LYS A C 1
ATOM 779 O O . LYS A 1 98 ? -4.315 -9.794 14.140 1.00 78.88 98 LYS A O 1
ATOM 784 N N . ASP A 1 99 ? -5.169 -8.724 15.913 1.00 70.19 99 ASP A N 1
ATOM 785 C CA . ASP A 1 99 ? -4.011 -7.837 16.151 1.00 70.19 99 ASP A CA 1
ATOM 786 C C . ASP A 1 99 ? -2.751 -8.576 16.662 1.00 70.19 99 ASP A C 1
ATOM 788 O O . ASP A 1 99 ? -1.757 -7.956 17.036 1.00 70.19 99 ASP A O 1
ATOM 792 N N . GLU A 1 100 ? -2.776 -9.907 16.677 1.00 70.50 100 GLU A N 1
ATOM 793 C CA . GLU A 1 100 ? -1.627 -10.736 17.007 1.00 70.50 100 GLU A CA 1
ATOM 794 C C . GLU A 1 100 ? -0.643 -10.758 15.833 1.00 70.50 100 GLU A C 1
ATOM 796 O O . GLU A 1 100 ? -1.030 -10.831 14.666 1.00 70.50 100 GLU A O 1
ATOM 801 N N . VAL A 1 101 ? 0.652 -10.703 16.148 1.00 70.50 101 VAL A N 1
ATOM 802 C CA . VAL A 1 101 ? 1.723 -10.783 15.153 1.00 70.50 101 VAL A CA 1
ATOM 803 C C . VAL A 1 101 ? 1.769 -12.211 14.602 1.00 70.50 101 VAL A C 1
ATOM 805 O O . VAL A 1 101 ? 2.464 -13.078 15.134 1.00 70.50 101 VAL A O 1
ATOM 808 N N . ALA A 1 102 ? 1.006 -12.478 13.545 1.00 69.75 102 ALA A N 1
ATOM 809 C CA . ALA A 1 102 ? 1.023 -13.765 12.866 1.00 69.75 102 ALA A CA 1
ATOM 810 C C . ALA A 1 102 ? 2.297 -13.870 12.017 1.00 69.75 102 ALA A C 1
ATOM 812 O O . ALA A 1 102 ? 2.563 -13.028 11.158 1.00 69.75 102 ALA A O 1
ATOM 813 N N . TYR A 1 103 ? 3.105 -14.900 12.276 1.00 73.81 103 TYR A N 1
ATOM 814 C CA . TYR A 1 103 ? 4.351 -15.172 11.546 1.00 73.81 103 TYR A CA 1
ATOM 815 C C . TYR A 1 103 ? 5.359 -14.003 11.529 1.00 73.81 103 TYR A C 1
ATOM 817 O O . TYR A 1 103 ? 6.137 -13.873 10.591 1.00 73.81 103 TYR A O 1
ATOM 825 N N . GLY A 1 104 ? 5.364 -13.146 12.557 1.00 81.62 104 GLY A N 1
ATOM 826 C CA . GLY A 1 104 ? 6.274 -11.990 12.628 1.00 81.62 104 GLY A CA 1
ATOM 827 C C . GLY A 1 104 ? 5.789 -10.739 11.883 1.00 81.62 104 GLY A C 1
ATOM 828 O O . GLY A 1 104 ? 6.473 -9.717 11.916 1.00 81.62 104 GLY A O 1
ATOM 829 N N . HIS A 1 105 ? 4.612 -10.784 11.256 1.00 83.81 105 HIS A N 1
ATOM 830 C CA . HIS A 1 105 ? 4.057 -9.677 10.481 1.00 83.81 105 HIS A CA 1
ATOM 831 C C . HIS A 1 105 ? 2.923 -8.975 11.220 1.00 83.81 105 HIS A C 1
ATOM 833 O O . HIS A 1 105 ? 2.121 -9.609 11.911 1.00 83.81 105 HIS A O 1
ATOM 839 N N . LYS A 1 106 ? 2.837 -7.649 11.067 1.00 87.94 106 LYS A N 1
ATOM 840 C CA . LYS A 1 106 ? 1.677 -6.910 11.563 1.00 87.94 106 LYS A CA 1
ATOM 841 C C . LYS A 1 106 ? 0.466 -7.261 10.712 1.00 87.94 106 LYS A C 1
ATOM 843 O O . LYS A 1 106 ? 0.584 -7.550 9.521 1.00 87.94 106 LYS A O 1
ATOM 848 N N . ARG A 1 107 ? -0.717 -7.168 11.310 1.00 88.38 107 ARG A N 1
ATOM 849 C CA . ARG A 1 107 ? -1.982 -7.377 10.605 1.00 88.38 107 ARG A CA 1
ATOM 850 C C . ARG A 1 107 ? -2.086 -6.532 9.335 1.00 88.38 107 ARG A C 1
ATOM 852 O O . ARG A 1 107 ? -2.517 -7.039 8.307 1.00 88.38 107 ARG A O 1
ATOM 859 N N . GLU A 1 108 ? -1.670 -5.270 9.379 1.00 88.44 108 GLU A N 1
ATOM 860 C CA . GLU A 1 108 ? -1.708 -4.377 8.220 1.00 88.44 108 GLU A CA 1
ATOM 861 C C . GLU A 1 108 ? -0.836 -4.880 7.064 1.00 88.44 108 GLU A C 1
ATOM 863 O O . GLU A 1 108 ? -1.248 -4.783 5.909 1.00 88.44 108 GLU A O 1
ATOM 868 N N . ASP A 1 109 ? 0.322 -5.473 7.361 1.00 89.12 109 ASP A N 1
ATOM 869 C CA . ASP A 1 109 ? 1.220 -6.031 6.345 1.00 89.12 109 ASP A CA 1
ATOM 870 C C . ASP A 1 109 ? 0.575 -7.240 5.655 1.00 89.12 109 ASP A C 1
ATOM 872 O O . ASP A 1 109 ? 0.644 -7.374 4.433 1.00 89.12 109 ASP A O 1
ATOM 876 N N . ILE A 1 110 ? -0.126 -8.080 6.424 1.00 87.62 110 ILE A N 1
ATOM 877 C CA . ILE A 1 110 ? -0.872 -9.237 5.906 1.00 87.62 110 ILE A CA 1
ATOM 878 C C . ILE A 1 110 ? -2.018 -8.773 4.997 1.00 87.62 110 ILE A C 1
ATOM 880 O O . ILE A 1 110 ? -2.214 -9.318 3.908 1.00 87.62 110 ILE A O 1
ATOM 884 N N . ILE A 1 111 ? -2.751 -7.736 5.411 1.00 88.62 111 ILE A N 1
ATOM 885 C CA . ILE A 1 111 ? -3.850 -7.137 4.637 1.00 88.62 111 ILE A CA 1
ATOM 886 C C . ILE A 1 111 ? -3.329 -6.555 3.322 1.00 88.62 111 ILE A C 1
ATOM 888 O O . ILE A 1 111 ? -3.889 -6.833 2.260 1.00 88.62 111 ILE A O 1
ATOM 892 N N . LYS A 1 112 ? -2.243 -5.774 3.378 1.00 89.50 112 LYS A N 1
ATOM 893 C CA . LYS A 1 112 ? -1.592 -5.197 2.195 1.00 89.50 112 LYS A CA 1
ATOM 894 C C . LYS A 1 112 ? -1.137 -6.288 1.228 1.00 89.50 112 LYS A C 1
ATOM 896 O O . LYS A 1 112 ? -1.475 -6.222 0.050 1.00 89.50 112 LYS A O 1
ATOM 901 N N . ALA A 1 113 ? -0.427 -7.301 1.726 1.00 86.81 113 ALA A N 1
ATOM 902 C CA . ALA A 1 113 ? 0.066 -8.405 0.908 1.00 86.81 113 ALA A CA 1
ATOM 903 C C . ALA A 1 113 ? -1.079 -9.161 0.220 1.00 86.81 113 ALA A C 1
ATOM 905 O O . ALA A 1 113 ? -1.039 -9.380 -0.987 1.00 86.81 113 ALA A O 1
ATOM 906 N N . THR A 1 114 ? -2.135 -9.490 0.965 1.00 85.94 114 THR A N 1
ATOM 907 C CA . THR A 1 114 ? -3.303 -10.206 0.431 1.00 85.94 114 THR A CA 1
ATOM 908 C C . THR A 1 114 ? -4.008 -9.390 -0.654 1.00 85.94 114 THR A C 1
ATOM 910 O O . THR A 1 114 ? -4.291 -9.905 -1.733 1.00 85.94 114 THR A O 1
ATOM 913 N N . ALA A 1 115 ? -4.228 -8.094 -0.417 1.00 84.00 115 ALA A N 1
ATOM 914 C CA . ALA A 1 115 ? -4.865 -7.209 -1.390 1.00 84.00 115 ALA A CA 1
ATOM 915 C C . ALA A 1 115 ? -4.038 -7.003 -2.670 1.00 84.00 115 ALA A C 1
ATOM 917 O O . ALA A 1 115 ? -4.612 -6.763 -3.726 1.00 84.00 115 ALA A O 1
ATOM 918 N N . MET A 1 116 ? -2.706 -7.090 -2.594 1.00 80.12 116 MET A N 1
ATOM 919 C CA . MET A 1 116 ? -1.826 -6.978 -3.764 1.00 80.12 116 MET A CA 1
ATOM 920 C C . MET A 1 116 ? -1.764 -8.259 -4.609 1.00 80.12 116 MET A C 1
ATOM 922 O O . MET A 1 116 ? -1.345 -8.193 -5.762 1.00 80.12 116 MET A O 1
ATOM 926 N N . VAL A 1 117 ? -2.144 -9.410 -4.046 1.00 77.50 117 VAL A N 1
ATOM 927 C CA . VAL A 1 117 ? -2.123 -10.716 -4.730 1.00 77.50 117 VAL A CA 1
ATOM 928 C C . VAL A 1 117 ? -3.456 -11.031 -5.407 1.00 77.50 117 VAL A C 1
ATOM 930 O O . VAL A 1 117 ? -3.470 -11.669 -6.458 1.00 77.50 117 VAL A O 1
ATOM 933 N N . ILE A 1 118 ? -4.574 -10.611 -4.810 1.00 64.75 118 ILE A N 1
ATOM 934 C CA . ILE A 1 118 ? -5.910 -10.852 -5.364 1.00 64.75 118 ILE A CA 1
ATOM 935 C C . ILE A 1 118 ? -6.107 -9.937 -6.580 1.00 64.75 118 ILE A C 1
ATOM 937 O O . ILE A 1 118 ? -6.238 -8.722 -6.435 1.00 64.75 118 ILE A O 1
ATOM 941 N N . ASN A 1 119 ? -6.093 -10.547 -7.767 1.00 48.25 119 ASN A N 1
ATOM 942 C CA . ASN A 1 119 ? -6.297 -9.907 -9.067 1.00 48.25 119 ASN A CA 1
ATOM 943 C C . ASN A 1 119 ? -7.780 -9.911 -9.460 1.00 48.25 119 ASN A C 1
ATOM 945 O O . ASN A 1 119 ? -8.421 -10.971 -9.270 1.00 48.25 119 ASN A O 1
#

Foldseek 3Di:
DPLPDDQQDPPDQDALDVVHGRPNVLVVLQCVLVVVPDVPPPPVPPDPPPCPVSVVSNVVSVVRLLSVLVSSLVVLVPDDPVPPPDDDPSVVLVVPDDCDCDPNHGSSVVSSVVVSPPD